Protein AF-A0A0F9F6W0-F1 (afdb_monomer_lite)

InterPro domains:
  IPR046053 Protein of unknown function DUF6011 [PF19474] (4-29)

Sequence (146 aa):
MEEYRCKKCNRILRNEESIKRGYGAKCYRIITLQNQETKPEQSNNTIIEELLNRVRKLELDNNFMKHQLKHKTFVNISKDSELKWDIPEEVKEVRNQYKFEFNVVVKELKILFHENFDYHEILQPIGIRKQPEASPQLIENLIVTS

Secondary structure (DSSP, 8-state):
----B-TTT-PBP-SHHHHHHTS-HHHHHHHHHHHHHTS--THHHHHHHHHHHHHHHHHHHHHHHHHHHHH-------GGGTS-----HHHHHHHHHHHHHHHHHHHHHHHHH-TT--GGGT-PPTT---SPPPPPP---------

Structure (mmCIF, N/CA/C/O backbone):
data_AF-A0A0F9F6W0-F1
#
_entry.id   AF-A0A0F9F6W0-F1
#
loop_
_atom_site.group_PDB
_atom_site.id
_atom_site.type_symbol
_atom_site.label_atom_id
_atom_site.label_alt_id
_atom_site.label_comp_id
_atom_site.label_asym_id
_atom_site.label_entity_id
_atom_site.label_seq_id
_atom_site.pdbx_PDB_ins_code
_atom_site.Cartn_x
_atom_site.Cartn_y
_atom_site.Cartn_z
_atom_site.occupancy
_atom_site.B_iso_or_equiv
_atom_site.auth_seq_id
_atom_site.auth_comp_id
_atom_site.auth_asym_id
_atom_site.auth_atom_id
_atom_site.pdbx_PDB_model_num
ATOM 1 N N . MET A 1 1 ? -45.184 8.771 60.669 1.00 55.94 1 MET A N 1
ATOM 2 C CA . MET A 1 1 ? -44.614 7.646 59.900 1.00 55.94 1 MET A CA 1
ATOM 3 C C . MET A 1 1 ? -44.167 8.201 58.564 1.00 55.94 1 MET A C 1
ATOM 5 O O . MET A 1 1 ? -44.996 8.781 57.878 1.00 55.94 1 MET A O 1
ATOM 9 N N . GLU A 1 2 ? -42.879 8.118 58.238 1.00 73.06 2 GLU A N 1
ATOM 10 C CA . GLU A 1 2 ? -42.387 8.532 56.920 1.00 73.06 2 GLU A CA 1
ATOM 11 C C . GLU A 1 2 ? -42.893 7.567 55.842 1.00 73.06 2 GLU A C 1
ATOM 13 O O . GLU A 1 2 ? -42.744 6.350 55.959 1.00 73.06 2 GLU A O 1
ATOM 18 N N . GLU A 1 3 ? -43.511 8.103 54.790 1.00 81.25 3 GLU A N 1
ATOM 19 C CA . GLU A 1 3 ? -43.951 7.312 53.643 1.00 81.25 3 GLU A CA 1
ATOM 20 C C . GLU A 1 3 ? -42.819 7.181 52.621 1.00 81.25 3 GLU A C 1
ATOM 22 O O . GLU A 1 3 ? -42.522 8.107 51.865 1.00 81.25 3 GLU A O 1
ATOM 27 N N . TYR A 1 4 ? -42.211 6.000 52.542 1.00 84.25 4 TYR A N 1
ATOM 28 C CA . TYR A 1 4 ? -41.196 5.705 51.534 1.00 84.25 4 TYR A CA 1
ATOM 29 C C . TYR A 1 4 ? -41.846 5.386 50.182 1.00 84.25 4 TYR A C 1
ATOM 31 O O . TYR A 1 4 ? -42.721 4.521 50.077 1.00 84.25 4 TYR A O 1
ATOM 39 N N . ARG A 1 5 ? -41.414 6.073 49.119 1.00 90.75 5 ARG A N 1
ATOM 40 C CA . ARG A 1 5 ? -41.975 5.944 47.763 1.00 90.75 5 ARG A CA 1
ATOM 41 C C . ARG A 1 5 ? -40.932 5.465 46.761 1.00 90.75 5 ARG A C 1
ATOM 43 O O . ARG A 1 5 ? -39.750 5.779 46.859 1.00 90.75 5 ARG A O 1
ATOM 50 N N . CYS A 1 6 ? -41.384 4.700 45.770 1.00 91.25 6 CYS A N 1
ATOM 51 C CA . CYS A 1 6 ? -40.545 4.253 44.663 1.00 91.25 6 CYS A CA 1
ATOM 52 C C . CYS A 1 6 ? -40.085 5.446 43.820 1.00 91.25 6 CYS A C 1
ATOM 54 O O . CYS A 1 6 ? -40.928 6.116 43.229 1.00 91.25 6 CYS A O 1
ATOM 56 N N . LYS A 1 7 ? -38.773 5.631 43.644 1.00 87.56 7 LYS A N 1
ATOM 57 C CA . LYS A 1 7 ? -38.212 6.748 42.856 1.00 87.56 7 LYS A CA 1
ATOM 58 C C . LYS A 1 7 ? -38.641 6.770 41.378 1.00 87.56 7 LYS A C 1
ATOM 60 O O . LYS A 1 7 ? -38.566 7.808 40.739 1.00 87.56 7 LYS A O 1
ATOM 65 N N . LYS A 1 8 ? -39.085 5.633 40.821 1.00 87.25 8 LYS A N 1
ATOM 66 C CA . LYS A 1 8 ? -39.505 5.515 39.409 1.00 87.25 8 LYS A CA 1
ATOM 67 C C . LYS A 1 8 ? -41.007 5.709 39.188 1.00 87.25 8 LYS A C 1
ATOM 69 O O . LYS A 1 8 ? -41.406 6.219 38.151 1.00 87.25 8 LYS A O 1
ATOM 74 N N . CYS A 1 9 ? -41.849 5.223 40.103 1.00 89.56 9 CYS A N 1
ATOM 75 C CA . CYS A 1 9 ? -43.304 5.172 39.895 1.00 89.56 9 CYS A CA 1
ATOM 76 C C . CYS A 1 9 ? -44.129 5.768 41.041 1.00 89.56 9 CYS A C 1
ATOM 78 O O . CYS A 1 9 ? -45.349 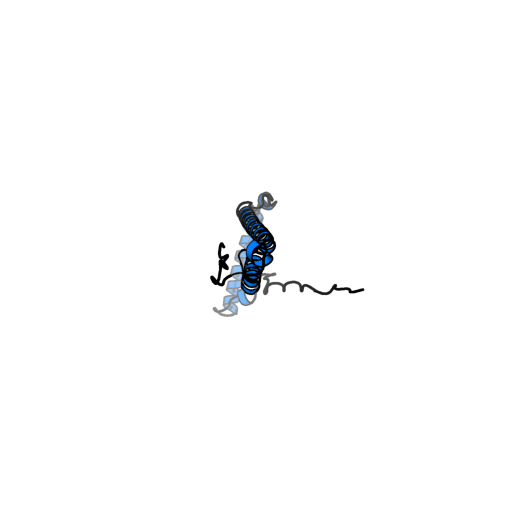5.629 41.035 1.00 89.56 9 CYS A O 1
ATOM 80 N N . ASN A 1 10 ? -43.481 6.372 42.043 1.00 87.19 10 ASN A N 1
ATOM 81 C CA . ASN A 1 10 ? -44.078 7.047 43.202 1.00 87.19 10 ASN A CA 1
ATOM 82 C C . ASN A 1 10 ? -45.073 6.225 44.045 1.00 87.19 10 ASN A C 1
ATOM 84 O O . ASN A 1 10 ? -45.728 6.768 44.936 1.00 87.19 10 ASN A O 1
ATOM 88 N N . ARG A 1 11 ? -45.163 4.908 43.819 1.00 88.75 11 ARG A N 1
ATOM 89 C CA . ARG A 1 11 ? -45.954 3.988 44.647 1.00 88.75 11 ARG A CA 1
ATOM 90 C C . ARG A 1 11 ? -45.330 3.838 46.034 1.00 88.75 11 ARG A C 1
ATOM 92 O O . ARG A 1 11 ? -44.105 3.770 46.149 1.00 88.75 11 ARG A O 1
ATOM 99 N N . ILE A 1 12 ? -46.183 3.744 47.055 1.00 89.75 12 ILE A N 1
ATOM 100 C CA . ILE A 1 12 ? -45.780 3.542 48.452 1.00 89.75 12 ILE A CA 1
ATOM 101 C C . ILE A 1 12 ? -45.138 2.160 48.595 1.00 89.75 12 ILE A C 1
ATOM 103 O O . ILE A 1 12 ? -45.696 1.148 48.161 1.00 89.75 12 ILE A O 1
ATOM 107 N N . LEU A 1 13 ? -43.952 2.127 49.189 1.00 89.38 13 LEU A N 1
ATOM 108 C CA . LEU A 1 13 ? -43.194 0.916 49.455 1.00 89.38 13 LEU A CA 1
ATOM 109 C C . LEU A 1 13 ? -43.521 0.434 50.866 1.00 89.38 13 LEU A C 1
ATOM 111 O O . LEU A 1 13 ? -43.339 1.166 51.829 1.00 89.38 13 LEU A O 1
ATOM 115 N N . ARG A 1 14 ? -44.016 -0.802 50.973 1.00 86.00 14 ARG A N 1
ATOM 116 C CA . ARG A 1 14 ? -44.383 -1.420 52.259 1.00 86.00 14 ARG A CA 1
ATOM 117 C C . ARG A 1 14 ? -43.340 -2.414 52.773 1.00 86.00 14 ARG A C 1
ATOM 119 O O . ARG A 1 14 ? -43.294 -2.678 53.964 1.00 86.00 14 ARG A O 1
ATOM 126 N N . ASN A 1 15 ? -42.496 -2.942 51.884 1.00 86.56 15 ASN A N 1
ATOM 127 C CA . ASN A 1 15 ? -41.472 -3.928 52.231 1.00 86.56 15 ASN A CA 1
ATOM 128 C C . ASN A 1 15 ? -40.142 -3.243 52.549 1.00 86.56 15 ASN A C 1
ATOM 130 O O . ASN A 1 15 ? -39.646 -2.470 51.725 1.00 86.56 15 ASN A O 1
ATOM 134 N N . GLU A 1 16 ? -39.513 -3.614 53.665 1.00 86.44 16 GLU A N 1
ATOM 135 C CA . GLU A 1 16 ? -38.224 -3.066 54.114 1.00 86.44 16 GLU A CA 1
ATOM 136 C C . GLU A 1 16 ? -37.117 -3.179 53.057 1.00 86.44 16 GLU A C 1
ATOM 138 O O . GLU A 1 16 ? -36.376 -2.226 52.825 1.00 86.44 16 GLU A O 1
ATOM 143 N N . GLU A 1 17 ? -37.031 -4.305 52.341 1.00 85.62 17 GLU A N 1
ATOM 144 C CA . GLU A 1 17 ? -36.048 -4.469 51.261 1.00 85.62 17 GLU A CA 1
ATOM 145 C C . GLU A 1 17 ? -36.261 -3.486 50.106 1.00 85.62 17 GLU A C 1
ATOM 147 O O . GLU A 1 17 ? -35.303 -2.983 49.520 1.00 85.62 17 GLU A O 1
ATOM 152 N N . SER A 1 18 ? -37.520 -3.208 49.757 1.00 83.69 18 SER A N 1
ATOM 153 C CA . SER A 1 18 ? -37.838 -2.258 48.686 1.00 83.69 18 SER A CA 1
ATOM 154 C C . SER A 1 18 ? -37.556 -0.826 49.130 1.00 83.69 18 SER A C 1
ATOM 156 O O . SER A 1 18 ? -37.085 -0.027 48.325 1.00 83.69 18 SER A O 1
ATOM 158 N N . ILE A 1 19 ? -37.784 -0.525 50.412 1.00 85.88 19 ILE A N 1
ATOM 159 C CA . ILE A 1 19 ? -37.437 0.758 51.031 1.00 85.88 19 ILE A CA 1
ATOM 160 C C . ILE A 1 19 ? -35.918 0.970 50.978 1.00 85.88 19 ILE A C 1
ATOM 162 O O . ILE A 1 19 ? -35.477 1.989 50.452 1.00 85.88 19 ILE A O 1
ATOM 166 N N . LYS A 1 20 ? -35.117 -0.028 51.387 1.00 88.81 20 LYS A N 1
ATOM 167 C CA . LYS A 1 20 ? -33.642 0.011 51.297 1.00 88.81 20 LYS A CA 1
ATOM 168 C C . LYS A 1 20 ? -33.143 0.215 49.863 1.00 88.81 20 LYS A C 1
ATOM 170 O O . LYS A 1 20 ? -32.215 0.982 49.635 1.00 88.81 20 LYS A O 1
ATOM 175 N N . ARG A 1 21 ? -33.764 -0.449 48.881 1.00 86.38 21 ARG A N 1
ATOM 176 C CA . ARG A 1 21 ? -33.411 -0.305 47.454 1.00 86.38 21 ARG A CA 1
ATOM 177 C C . ARG A 1 21 ? -33.932 1.004 46.835 1.00 86.38 21 ARG A C 1
ATOM 179 O O . ARG A 1 21 ? -33.477 1.374 45.758 1.00 86.38 21 ARG A O 1
ATOM 186 N N . GLY A 1 22 ? -34.891 1.693 47.462 1.00 87.69 22 GLY A N 1
ATOM 187 C CA . GLY A 1 22 ? -35.541 2.910 46.946 1.00 87.69 22 GLY A CA 1
ATOM 188 C C . GLY A 1 22 ? -36.467 2.692 45.737 1.00 87.69 22 GLY A C 1
ATOM 189 O O . GLY A 1 22 ? -36.995 3.650 45.165 1.00 87.69 22 GLY A O 1
ATOM 190 N N . TYR A 1 23 ? -36.677 1.437 45.339 1.00 90.06 23 TYR A N 1
ATOM 191 C CA . TYR A 1 23 ? -37.497 1.040 44.200 1.00 90.06 23 TYR A CA 1
ATOM 192 C C . TYR A 1 23 ? -38.348 -0.174 44.568 1.00 90.06 23 TYR A C 1
ATOM 194 O O . TYR A 1 23 ? -37.892 -1.090 45.249 1.00 90.06 23 TYR A O 1
ATOM 202 N N . GLY A 1 24 ? -39.581 -0.222 44.060 1.00 89.94 24 GLY A N 1
ATOM 203 C CA . GLY A 1 24 ? -40.394 -1.438 44.132 1.00 89.94 24 GLY A CA 1
ATOM 204 C C . GLY A 1 24 ? -39.816 -2.539 43.239 1.00 89.94 24 GLY A C 1
ATOM 205 O O . GLY A 1 24 ? -39.181 -2.234 42.231 1.00 89.94 24 GLY A O 1
ATOM 206 N N . ALA A 1 25 ? -40.078 -3.810 43.557 1.00 86.06 25 ALA A N 1
ATOM 207 C CA . ALA A 1 25 ? -39.475 -4.974 42.888 1.00 86.06 25 ALA A CA 1
ATOM 208 C C . ALA A 1 25 ? -39.494 -4.912 41.344 1.00 86.06 25 ALA A C 1
ATOM 210 O O . ALA A 1 25 ? -38.474 -5.137 40.694 1.00 86.06 25 ALA A O 1
ATOM 211 N N . LYS A 1 26 ? -40.634 -4.531 40.746 1.00 88.31 26 LYS A N 1
ATOM 212 C CA . LYS A 1 26 ? -40.770 -4.392 39.284 1.00 88.31 26 LYS A CA 1
ATOM 213 C C . LYS A 1 26 ? -39.905 -3.257 38.724 1.00 88.31 26 LYS A C 1
ATOM 215 O O . LYS A 1 26 ? -39.262 -3.423 37.695 1.00 88.31 26 LYS A O 1
ATOM 220 N N . CYS A 1 27 ? -39.880 -2.108 39.397 1.00 87.69 27 CYS A N 1
ATOM 221 C CA . CYS A 1 27 ? -39.079 -0.958 38.978 1.00 87.69 27 CYS A CA 1
ATOM 222 C C . CYS A 1 27 ? -37.582 -1.214 39.150 1.00 87.69 27 CYS A C 1
ATOM 224 O O . CYS A 1 27 ? -36.812 -0.816 38.282 1.00 87.69 27 CYS A O 1
ATOM 226 N N . TYR A 1 28 ? -37.205 -1.909 40.226 1.00 90.06 28 TYR A N 1
ATOM 227 C CA . TYR A 1 28 ? -35.837 -2.329 40.487 1.00 90.06 28 TYR A CA 1
ATOM 228 C C . TYR A 1 28 ? -35.326 -3.208 39.347 1.00 90.06 28 TYR A C 1
ATOM 230 O O . TYR A 1 28 ? -34.349 -2.840 38.714 1.00 90.06 28 TYR A O 1
ATOM 238 N N . ARG A 1 29 ? -36.066 -4.266 38.979 1.00 88.25 29 ARG A N 1
ATOM 239 C CA . ARG A 1 29 ? -35.701 -5.161 37.869 1.00 88.25 29 ARG A CA 1
ATOM 240 C C . ARG A 1 29 ? -35.465 -4.418 36.552 1.00 88.25 29 ARG A C 1
ATOM 242 O O . ARG A 1 29 ? -34.502 -4.717 35.861 1.00 88.25 29 ARG A O 1
ATOM 249 N N . ILE A 1 30 ? -36.314 -3.444 36.215 1.00 86.31 30 ILE A N 1
ATOM 250 C CA . ILE A 1 30 ? -36.148 -2.665 34.978 1.00 86.31 30 ILE A CA 1
ATOM 251 C C . ILE A 1 30 ? -34.862 -1.832 35.022 1.00 86.31 30 ILE A C 1
ATOM 253 O O . ILE A 1 30 ? -34.130 -1.813 34.045 1.00 86.31 30 ILE A O 1
ATOM 257 N N . ILE A 1 31 ? -34.573 -1.166 36.143 1.00 85.81 31 ILE A N 1
ATOM 258 C CA . ILE A 1 31 ? -33.336 -0.383 36.289 1.00 85.81 31 ILE A CA 1
ATOM 259 C C . ILE A 1 31 ? -32.110 -1.295 36.265 1.00 85.81 31 ILE A C 1
ATOM 261 O O . ILE A 1 31 ? -31.106 -0.944 35.662 1.00 85.81 31 ILE A O 1
ATOM 265 N N . THR A 1 32 ? -32.184 -2.475 36.882 1.00 85.56 32 THR A N 1
ATOM 266 C CA . THR A 1 32 ? -31.089 -3.448 36.844 1.00 85.56 32 THR A CA 1
ATOM 267 C C . THR A 1 32 ? -30.797 -3.901 35.415 1.00 85.56 32 THR A C 1
ATOM 269 O O . THR A 1 32 ? -29.632 -3.957 35.045 1.00 85.56 32 THR A O 1
ATOM 272 N N . LEU A 1 33 ? -31.833 -4.167 34.611 1.00 82.81 33 LEU A N 1
ATOM 273 C CA . LEU A 1 33 ? -31.681 -4.529 33.199 1.00 82.81 33 LEU A CA 1
ATOM 274 C C . LEU A 1 33 ? -31.119 -3.364 32.373 1.00 82.81 33 LEU A C 1
ATOM 276 O O . LEU A 1 33 ? -30.140 -3.548 31.662 1.00 82.81 33 LEU A O 1
ATOM 280 N N . GLN A 1 34 ? -31.639 -2.146 32.555 1.00 78.81 34 GLN A N 1
ATOM 281 C CA . GLN A 1 34 ? -31.119 -0.948 31.881 1.00 78.81 34 GLN A CA 1
ATOM 282 C C . GLN A 1 34 ? -29.646 -0.682 32.224 1.00 78.81 34 GLN A C 1
ATOM 284 O O . GLN A 1 34 ? -28.859 -0.343 31.346 1.00 78.81 34 GLN A O 1
ATOM 289 N N . ASN A 1 35 ? -29.249 -0.879 33.482 1.00 74.88 35 ASN A N 1
ATOM 290 C CA . ASN A 1 35 ? -27.860 -0.742 33.929 1.00 74.88 35 ASN A CA 1
ATOM 291 C C . ASN A 1 35 ? -26.951 -1.893 33.457 1.00 74.88 35 ASN A C 1
ATOM 293 O O . ASN A 1 35 ? -25.732 -1.741 33.461 1.00 74.88 35 ASN A O 1
ATOM 297 N N . GLN A 1 36 ? -27.511 -3.054 33.104 1.00 68.12 36 GLN A N 1
ATOM 298 C CA . GLN A 1 36 ? -26.762 -4.162 32.503 1.00 68.12 36 GLN A CA 1
ATOM 299 C C . GLN A 1 36 ? -26.558 -3.941 31.002 1.00 68.12 36 GLN A C 1
ATOM 301 O O . GLN A 1 36 ? -25.444 -4.119 30.527 1.00 68.12 36 GLN A O 1
ATOM 306 N N . GLU A 1 37 ? -27.584 -3.477 30.288 1.00 60.28 37 GLU A N 1
ATOM 307 C CA . GLU A 1 37 ? -27.524 -3.147 28.854 1.00 60.28 37 GLU A CA 1
ATOM 308 C C . GLU A 1 37 ? -26.652 -1.915 28.557 1.00 60.28 37 GLU A C 1
ATOM 310 O O . GLU A 1 37 ? -26.105 -1.787 27.468 1.00 60.28 37 GLU A O 1
ATOM 315 N N . THR A 1 38 ? -26.480 -1.010 29.526 1.00 56.78 38 THR A N 1
ATOM 316 C CA . THR A 1 38 ? -25.613 0.176 29.392 1.00 56.78 38 THR A CA 1
ATOM 317 C C . THR A 1 38 ? -24.181 -0.039 29.870 1.00 56.78 38 THR A C 1
ATOM 319 O O . THR A 1 38 ? -23.406 0.915 29.880 1.00 56.78 38 THR A O 1
ATOM 322 N N . LYS A 1 39 ? -23.779 -1.264 30.236 1.00 54.34 39 LYS A N 1
ATOM 323 C CA . LYS A 1 39 ? -22.349 -1.581 30.297 1.00 54.34 39 LYS A CA 1
ATOM 324 C C . LYS A 1 39 ? -21.876 -1.772 28.859 1.00 54.34 39 LYS A C 1
ATOM 326 O O . LYS A 1 39 ? -22.219 -2.795 28.272 1.00 54.34 39 LYS A O 1
ATOM 331 N N . PRO A 1 40 ? -21.127 -0.822 28.269 1.00 54.50 40 PRO A N 1
ATOM 332 C CA . PRO A 1 40 ? -20.581 -1.055 26.949 1.00 54.50 40 PRO A CA 1
ATOM 333 C C . PRO A 1 40 ? -19.669 -2.276 27.054 1.00 54.50 40 PRO A C 1
ATOM 335 O O . PRO A 1 40 ? -18.801 -2.335 27.928 1.00 54.50 40 PRO A O 1
ATOM 338 N N . GLU A 1 41 ? -19.886 -3.261 26.192 1.00 57.62 41 GLU A N 1
ATOM 339 C CA . GLU A 1 41 ? -18.925 -4.322 25.924 1.00 57.62 41 GLU A CA 1
ATOM 340 C C . GLU A 1 41 ? -17.627 -3.658 25.432 1.00 57.62 41 GLU A C 1
ATOM 342 O O . GLU A 1 41 ? -17.430 -3.387 24.251 1.00 57.62 41 GLU A O 1
ATOM 347 N N . GLN A 1 42 ? -16.748 -3.305 26.371 1.00 54.31 42 GLN A N 1
ATOM 348 C CA . GLN A 1 42 ? -15.500 -2.578 26.126 1.00 54.31 42 GLN A CA 1
ATOM 349 C C . GLN A 1 42 ? -14.466 -3.395 25.330 1.00 54.31 42 GLN A C 1
ATOM 351 O O . GLN A 1 42 ? -13.439 -2.844 24.948 1.00 54.31 42 GLN A O 1
ATOM 356 N N . SER A 1 43 ? -14.707 -4.682 25.057 1.00 57.03 43 SER A N 1
ATOM 357 C CA . SER A 1 43 ? -13.720 -5.560 24.414 1.00 57.03 43 SER A CA 1
ATOM 358 C C . SER A 1 43 ? -13.583 -5.349 22.908 1.00 57.03 43 SER A C 1
ATOM 360 O O . SER A 1 43 ? -12.521 -5.618 22.357 1.00 57.03 43 SER A O 1
ATOM 362 N N . ASN A 1 44 ? -14.633 -4.888 22.225 1.00 60.06 44 ASN A N 1
ATOM 363 C CA . ASN A 1 44 ? -14.622 -4.841 20.760 1.00 60.06 44 ASN A CA 1
ATOM 364 C C . ASN A 1 44 ? -13.965 -3.560 20.226 1.00 60.06 44 ASN A C 1
ATOM 366 O O . ASN A 1 44 ? -13.341 -3.586 19.168 1.00 60.06 44 ASN A O 1
ATOM 370 N N . ASN A 1 45 ? -14.030 -2.454 20.974 1.00 66.50 45 ASN A N 1
ATOM 371 C CA . ASN A 1 45 ? -13.460 -1.175 20.541 1.00 66.50 45 ASN A CA 1
ATOM 372 C C . ASN A 1 45 ? -11.928 -1.180 20.529 1.00 66.50 45 ASN A C 1
ATOM 374 O O . ASN A 1 45 ? -11.335 -0.620 19.615 1.00 66.50 45 ASN A O 1
ATOM 378 N N . THR A 1 46 ? -11.284 -1.858 21.481 1.00 76.19 46 THR A N 1
ATOM 379 C CA . THR A 1 46 ? -9.817 -1.966 21.522 1.00 76.19 46 THR A CA 1
ATOM 380 C C . THR A 1 46 ? -9.272 -2.794 20.362 1.00 76.19 46 THR A C 1
ATOM 382 O O . THR A 1 46 ? -8.294 -2.394 19.738 1.00 76.19 46 THR A O 1
ATOM 385 N N . ILE A 1 47 ? -9.935 -3.901 20.013 1.00 81.00 47 ILE A N 1
ATOM 386 C CA . ILE A 1 47 ? -9.557 -4.739 18.863 1.00 81.00 47 ILE A CA 1
ATOM 387 C C . ILE A 1 47 ? -9.720 -3.958 17.553 1.00 81.00 47 ILE A C 1
ATOM 389 O O . ILE A 1 47 ? -8.859 -4.016 16.675 1.00 81.00 47 ILE A O 1
ATOM 393 N N . ILE A 1 48 ? -10.812 -3.199 17.419 1.00 85.19 48 ILE A N 1
ATOM 394 C CA . ILE A 1 48 ? -11.064 -2.364 16.240 1.00 85.19 48 ILE A CA 1
ATOM 395 C C . ILE A 1 48 ? -10.019 -1.246 16.13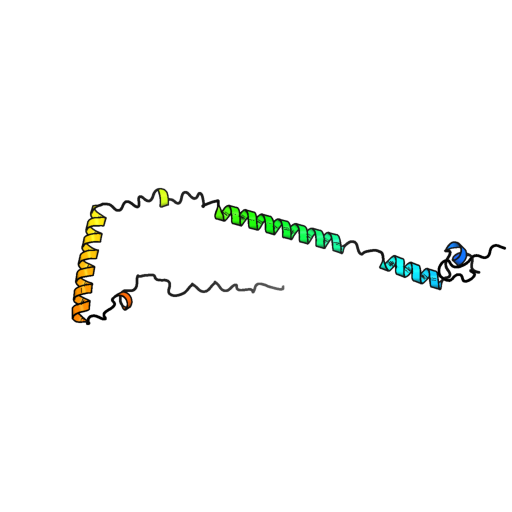4 1.00 85.19 48 ILE A C 1
ATOM 397 O O . ILE A 1 48 ? -9.465 -1.035 15.057 1.00 85.19 48 ILE A O 1
ATOM 401 N N . GLU A 1 49 ? -9.696 -0.560 17.232 1.00 87.50 49 GLU A N 1
ATOM 402 C CA . GLU A 1 49 ? -8.643 0.462 17.254 1.00 87.50 49 GLU A CA 1
ATOM 403 C C . GLU A 1 49 ? -7.265 -0.118 16.910 1.00 87.50 49 GLU A C 1
ATOM 405 O O . GLU A 1 49 ? -6.507 0.489 16.151 1.00 87.50 49 GLU A O 1
ATOM 410 N N . GLU A 1 50 ? -6.941 -1.311 17.410 1.00 89.75 50 GLU A N 1
ATOM 411 C CA . GLU A 1 50 ? -5.685 -1.995 17.104 1.00 89.75 50 GLU A CA 1
ATOM 412 C C . GLU A 1 50 ? -5.593 -2.378 15.618 1.00 89.75 50 GLU A C 1
ATOM 414 O O . GLU A 1 50 ? -4.565 -2.142 14.973 1.00 89.75 50 GLU A O 1
ATOM 419 N N . LEU A 1 51 ? -6.688 -2.880 15.037 1.00 91.69 51 LEU A N 1
ATOM 420 C CA . LEU A 1 51 ? -6.786 -3.166 13.604 1.00 91.69 51 LEU A CA 1
ATOM 421 C C . LEU A 1 51 ? -6.632 -1.897 12.759 1.00 91.69 51 LEU A C 1
ATOM 423 O O . LEU A 1 51 ? -5.845 -1.892 11.812 1.00 91.69 51 LEU A O 1
ATOM 427 N N . LEU A 1 52 ? -7.319 -0.810 13.114 1.00 92.38 52 LEU A N 1
ATOM 428 C CA . LEU A 1 52 ? -7.226 0.467 12.399 1.00 92.38 52 LEU A CA 1
ATOM 429 C C . LEU A 1 52 ? -5.809 1.053 12.463 1.00 92.38 52 LEU A C 1
ATOM 431 O O . LEU A 1 52 ? -5.282 1.515 11.449 1.00 92.38 52 LEU A O 1
ATOM 435 N N . ASN A 1 53 ? -5.151 0.973 13.621 1.00 93.94 53 ASN A N 1
ATOM 436 C CA . ASN A 1 53 ? -3.761 1.399 13.774 1.00 93.94 53 ASN A CA 1
ATOM 437 C C . ASN A 1 53 ? -2.803 0.546 12.932 1.00 93.94 53 ASN A C 1
ATOM 439 O O . ASN A 1 53 ? -1.863 1.074 12.329 1.00 93.94 53 ASN A O 1
ATOM 443 N N . ARG A 1 54 ? -3.055 -0.764 12.833 1.00 94.38 54 ARG A N 1
ATOM 444 C CA . ARG A 1 54 ? -2.262 -1.672 11.998 1.00 94.38 54 ARG A CA 1
ATOM 445 C C . ARG A 1 54 ? -2.439 -1.388 10.507 1.00 94.38 54 ARG A C 1
ATOM 447 O O . ARG A 1 54 ? -1.442 -1.355 9.789 1.00 94.38 54 ARG A O 1
ATOM 454 N N . VAL A 1 55 ? -3.667 -1.125 10.055 1.00 95.06 55 VAL A N 1
ATOM 455 C CA . VAL A 1 55 ? -3.956 -0.709 8.670 1.00 95.06 55 VAL A CA 1
ATOM 456 C C . VAL A 1 55 ? -3.234 0.596 8.347 1.00 95.06 55 VAL A C 1
ATOM 458 O O . VAL A 1 55 ? -2.496 0.660 7.367 1.00 95.06 55 VAL A O 1
ATOM 461 N N . ARG A 1 56 ? -3.338 1.601 9.223 1.00 95.00 56 ARG A N 1
ATOM 462 C CA . ARG A 1 56 ? -2.665 2.894 9.044 1.00 95.00 56 ARG A CA 1
ATOM 463 C C . ARG A 1 56 ? -1.146 2.755 8.938 1.00 95.00 56 ARG A C 1
ATOM 465 O O . ARG A 1 56 ? -0.518 3.415 8.113 1.00 95.00 56 ARG A O 1
ATOM 472 N N . LYS A 1 57 ? -0.542 1.884 9.753 1.00 95.88 57 LYS A N 1
ATOM 473 C CA . LYS A 1 57 ? 0.893 1.585 9.673 1.00 95.88 57 LYS A CA 1
ATOM 474 C C . LYS A 1 57 ? 1.261 0.960 8.325 1.00 95.88 57 LYS A C 1
ATOM 476 O O . LYS A 1 57 ? 2.217 1.406 7.702 1.00 95.88 57 LYS A O 1
ATOM 481 N N . LEU A 1 58 ? 0.486 -0.018 7.855 1.00 95.44 58 LEU A N 1
ATOM 482 C CA . LEU A 1 58 ? 0.722 -0.658 6.558 1.00 95.44 58 LEU A CA 1
ATOM 483 C C . LEU A 1 58 ? 0.599 0.331 5.394 1.00 95.44 58 LEU A C 1
ATOM 485 O O . LEU A 1 58 ? 1.392 0.264 4.460 1.00 95.44 58 LEU A O 1
ATOM 489 N N . GLU A 1 59 ? -0.349 1.267 5.443 1.00 94.38 59 GLU A N 1
ATOM 490 C CA . GLU A 1 59 ? -0.481 2.321 4.430 1.00 94.38 59 GLU A CA 1
ATOM 491 C C . GLU A 1 59 ? 0.742 3.245 4.395 1.00 94.38 59 GLU A C 1
ATOM 493 O O . GLU A 1 59 ? 1.241 3.572 3.315 1.00 94.38 59 GLU A O 1
ATOM 498 N N . LEU A 1 60 ? 1.253 3.636 5.567 1.00 94.44 60 LEU A N 1
ATOM 499 C CA . LEU A 1 60 ? 2.468 4.444 5.683 1.00 94.44 60 LEU A CA 1
ATOM 500 C C . LEU A 1 60 ? 3.699 3.689 5.177 1.00 94.44 60 LEU A C 1
ATOM 502 O O . LEU A 1 60 ? 4.458 4.250 4.388 1.00 94.44 60 LEU A O 1
ATOM 506 N N . ASP A 1 61 ? 3.863 2.421 5.559 1.00 92.50 61 ASP A N 1
ATOM 507 C CA . ASP A 1 61 ? 4.958 1.570 5.086 1.00 92.50 61 ASP A CA 1
ATOM 508 C C . ASP A 1 61 ? 4.884 1.381 3.562 1.00 92.50 61 ASP A C 1
ATOM 510 O O . ASP A 1 61 ? 5.898 1.468 2.872 1.00 92.50 61 ASP A O 1
ATOM 514 N N . ASN A 1 62 ? 3.686 1.201 3.001 1.00 94.94 62 ASN A N 1
ATOM 515 C CA . ASN A 1 62 ? 3.485 1.048 1.560 1.00 94.94 62 ASN A CA 1
ATOM 516 C C . ASN A 1 62 ? 3.789 2.353 0.805 1.00 94.94 62 ASN A C 1
ATOM 518 O O . ASN A 1 62 ? 4.483 2.337 -0.211 1.00 94.94 62 ASN A O 1
ATOM 522 N N . ASN A 1 63 ? 3.351 3.503 1.324 1.00 93.75 63 ASN A N 1
ATOM 523 C CA . ASN A 1 63 ? 3.706 4.809 0.766 1.00 93.75 63 ASN A CA 1
ATOM 524 C C . ASN A 1 63 ? 5.207 5.084 0.855 1.00 93.75 63 ASN A C 1
ATOM 526 O O . ASN A 1 63 ? 5.799 5.551 -0.119 1.00 93.75 63 ASN A O 1
ATOM 530 N N . PHE A 1 64 ? 5.835 4.751 1.982 1.00 92.00 64 PHE A N 1
ATOM 531 C CA . PHE A 1 64 ? 7.278 4.849 2.140 1.00 92.00 64 PHE A CA 1
ATOM 532 C C . PHE A 1 64 ? 7.993 3.949 1.136 1.00 92.00 64 PHE A C 1
ATOM 534 O O . PHE A 1 64 ? 8.855 4.431 0.414 1.00 92.00 64 PHE A O 1
ATOM 541 N N . MET A 1 65 ? 7.605 2.680 1.004 1.00 89.62 65 MET A N 1
ATOM 542 C CA . MET A 1 65 ? 8.197 1.753 0.038 1.00 89.62 65 MET A CA 1
ATOM 543 C C . MET A 1 65 ? 7.997 2.213 -1.407 1.00 89.62 65 MET A C 1
ATOM 545 O O . MET A 1 65 ? 8.944 2.166 -2.181 1.00 89.62 65 MET A O 1
ATOM 549 N N . LYS A 1 66 ? 6.822 2.733 -1.777 1.00 88.75 66 LYS A N 1
ATOM 550 C CA . LYS A 1 66 ? 6.584 3.333 -3.102 1.00 88.75 66 LYS A CA 1
ATOM 551 C C . LYS A 1 66 ? 7.473 4.545 -3.345 1.00 88.75 66 LYS A C 1
ATOM 553 O O . LYS A 1 66 ? 8.057 4.670 -4.417 1.00 88.75 66 LYS A O 1
ATOM 558 N N . HIS A 1 67 ? 7.602 5.422 -2.353 1.00 85.62 67 HIS A N 1
ATOM 559 C CA . HIS A 1 67 ? 8.497 6.570 -2.428 1.00 85.62 67 HIS A CA 1
ATOM 560 C C . HIS A 1 67 ? 9.956 6.118 -2.556 1.00 85.62 67 HIS A C 1
ATOM 562 O O . HIS A 1 67 ? 10.692 6.622 -3.399 1.00 85.62 67 HIS A O 1
ATOM 568 N N . GLN A 1 68 ? 10.370 5.127 -1.768 1.00 82.19 68 GLN A N 1
ATOM 569 C CA . GLN A 1 68 ? 11.686 4.510 -1.860 1.00 82.19 68 GLN A CA 1
ATOM 570 C C . GLN A 1 68 ? 11.891 3.879 -3.237 1.00 82.19 68 GLN A C 1
ATOM 572 O O . GLN A 1 68 ? 12.909 4.142 -3.830 1.00 82.19 68 GLN A O 1
ATOM 577 N N . LEU A 1 69 ? 10.949 3.142 -3.818 1.00 78.62 69 LEU A N 1
ATOM 578 C CA . LEU A 1 69 ? 11.098 2.586 -5.171 1.00 78.62 69 LEU A CA 1
ATOM 579 C C . LEU A 1 69 ? 11.138 3.666 -6.263 1.00 78.62 69 LEU A C 1
ATOM 581 O O . LEU A 1 69 ? 11.817 3.502 -7.270 1.00 78.62 69 LEU A O 1
ATOM 585 N N . LYS A 1 70 ? 10.420 4.777 -6.069 1.00 78.81 70 LYS A N 1
ATOM 586 C CA . LYS A 1 70 ? 10.404 5.903 -7.009 1.00 78.81 70 LYS A CA 1
ATOM 587 C C . LYS A 1 70 ? 11.694 6.728 -6.959 1.00 78.81 70 LYS A C 1
ATOM 589 O O . LYS A 1 70 ? 12.116 7.245 -7.988 1.00 78.81 70 LYS A O 1
ATOM 594 N N . HIS A 1 71 ? 12.288 6.882 -5.775 1.00 70.75 71 HIS A N 1
ATOM 595 C CA . HIS A 1 71 ? 13.403 7.810 -5.534 1.00 70.75 71 HIS A CA 1
ATOM 596 C C . HIS A 1 71 ? 14.730 7.132 -5.177 1.00 70.75 71 HIS A C 1
ATOM 598 O O . HIS A 1 71 ? 15.784 7.685 -5.471 1.00 70.75 71 HIS A O 1
ATOM 604 N N . LYS A 1 72 ? 14.716 5.910 -4.638 1.00 62.78 72 LYS A N 1
ATOM 605 C CA . LYS A 1 72 ? 15.788 4.940 -4.880 1.00 62.78 72 LYS A CA 1
ATOM 606 C C . LYS A 1 72 ? 15.561 4.403 -6.286 1.00 62.78 72 LYS A C 1
ATOM 608 O O . LYS A 1 72 ? 15.121 3.274 -6.482 1.00 62.78 72 LYS A O 1
ATOM 613 N N . THR A 1 73 ? 15.941 5.206 -7.278 1.00 53.00 73 THR A N 1
ATOM 614 C CA . THR A 1 73 ? 16.683 4.641 -8.407 1.00 53.00 73 THR A CA 1
ATOM 615 C C . THR A 1 73 ? 17.622 3.617 -7.798 1.00 53.00 73 THR A C 1
ATOM 617 O O . THR A 1 73 ? 18.431 3.995 -6.946 1.00 53.00 73 THR A O 1
ATOM 620 N N . PHE A 1 74 ? 17.407 2.333 -8.090 1.00 54.78 74 PHE A N 1
ATOM 621 C CA . PHE A 1 74 ? 18.275 1.272 -7.616 1.00 54.78 74 PHE A CA 1
ATOM 622 C C . PHE A 1 74 ? 19.702 1.768 -7.809 1.00 54.78 74 PHE A C 1
ATOM 624 O O . PHE A 1 74 ? 20.157 1.881 -8.936 1.00 54.78 74 PHE A O 1
ATOM 631 N N . VAL A 1 75 ? 20.410 2.052 -6.716 1.00 46.25 75 VAL A N 1
ATOM 632 C CA . VAL A 1 75 ? 21.870 2.141 -6.723 1.00 46.25 75 VAL A CA 1
ATOM 633 C C . VAL A 1 75 ? 22.392 0.700 -6.731 1.00 46.25 75 VAL A C 1
ATOM 635 O O . VAL A 1 75 ? 23.337 0.347 -6.047 1.00 46.25 75 VAL A O 1
ATOM 638 N N . ASN A 1 76 ? 21.774 -0.168 -7.537 1.00 43.38 76 ASN A N 1
ATOM 639 C CA . ASN A 1 76 ? 22.621 -0.884 -8.447 1.00 43.38 76 ASN A CA 1
ATOM 640 C C . ASN A 1 76 ? 23.158 0.228 -9.334 1.00 43.38 76 ASN A C 1
ATOM 642 O O . ASN A 1 76 ? 22.458 0.761 -10.188 1.00 43.38 76 ASN A O 1
ATOM 646 N N . ILE A 1 77 ? 24.416 0.579 -9.110 1.00 46.78 77 ILE A N 1
ATOM 647 C CA . ILE A 1 77 ? 25.307 0.752 -10.243 1.00 46.78 77 ILE A CA 1
ATOM 648 C C . ILE A 1 77 ? 25.013 -0.470 -11.117 1.00 46.78 77 ILE A C 1
ATOM 650 O O . ILE A 1 77 ? 25.501 -1.572 -10.867 1.00 46.78 77 ILE A O 1
ATOM 654 N N . SER A 1 78 ? 24.051 -0.332 -12.029 1.00 45.34 78 SER A N 1
ATOM 655 C CA . SER A 1 78 ? 23.926 -1.257 -13.118 1.00 45.34 78 SER A CA 1
ATOM 656 C C . SER A 1 78 ? 25.314 -1.201 -13.721 1.00 45.34 78 SER A C 1
ATOM 658 O O . SER A 1 78 ? 25.848 -0.126 -13.995 1.00 45.34 78 SER A O 1
ATOM 660 N N . LYS A 1 79 ? 25.930 -2.358 -13.919 1.00 49.56 79 LYS A N 1
ATOM 661 C CA . LYS A 1 79 ? 27.119 -2.444 -14.764 1.00 49.56 79 LYS A CA 1
ATOM 662 C C . LYS A 1 79 ? 26.868 -1.868 -16.177 1.00 49.56 79 LYS A C 1
ATOM 664 O O . LYS A 1 79 ? 27.772 -1.883 -16.994 1.00 49.56 79 LYS A O 1
ATOM 669 N N . ASP A 1 80 ? 25.683 -1.325 -16.469 1.00 46.09 80 ASP A N 1
ATOM 670 C CA . ASP A 1 80 ? 25.390 -0.506 -17.639 1.00 46.09 80 ASP A CA 1
ATOM 671 C C . ASP A 1 80 ? 26.146 0.823 -17.682 1.00 46.09 80 ASP A C 1
ATOM 673 O O . ASP A 1 80 ? 26.371 1.318 -18.780 1.00 46.09 80 ASP A O 1
ATOM 677 N N . SER A 1 81 ? 26.564 1.410 -16.552 1.00 49.62 81 SER A N 1
ATOM 678 C CA . SER A 1 81 ? 27.428 2.604 -16.589 1.00 49.62 81 SER A CA 1
ATOM 679 C C . SER A 1 81 ? 28.902 2.280 -16.880 1.00 49.62 81 SER A C 1
ATOM 681 O O . SER A 1 81 ? 29.662 3.183 -17.223 1.00 49.62 81 SER A O 1
ATOM 683 N N . GLU A 1 82 ? 29.300 1.002 -16.809 1.00 49.66 82 GLU A N 1
ATOM 684 C CA . GLU A 1 82 ? 30.588 0.490 -17.312 1.00 49.66 82 GLU A CA 1
ATOM 685 C C . GLU A 1 82 ? 30.491 -0.091 -18.731 1.00 49.66 82 GLU A C 1
ATOM 687 O O . GLU A 1 82 ? 31.517 -0.294 -19.387 1.00 49.66 82 GLU A O 1
ATOM 692 N N . LEU A 1 83 ? 29.280 -0.331 -19.245 1.00 53.34 83 LEU A N 1
ATOM 693 C CA . LEU A 1 83 ? 29.087 -0.624 -20.659 1.00 53.34 83 LEU A CA 1
ATOM 694 C C . LEU A 1 83 ? 29.384 0.658 -21.434 1.00 53.34 83 LEU A C 1
ATOM 696 O O . LEU A 1 83 ? 28.557 1.559 -21.546 1.00 53.34 83 LEU A O 1
ATOM 700 N N . LYS A 1 84 ? 30.598 0.746 -21.978 1.00 58.50 84 LYS A N 1
ATOM 701 C CA . LYS A 1 84 ? 30.908 1.695 -23.044 1.00 58.50 84 LYS A CA 1
ATOM 702 C C . LYS A 1 84 ? 29.978 1.385 -24.217 1.00 58.50 84 LYS A C 1
ATOM 704 O O . LYS A 1 84 ? 30.253 0.499 -25.018 1.00 58.50 84 LYS A O 1
ATOM 709 N N . TRP A 1 85 ? 28.874 2.120 -24.308 1.00 58.50 85 TRP A N 1
ATOM 710 C CA . TRP A 1 85 ? 27.967 2.116 -25.460 1.00 58.50 85 TRP A CA 1
ATOM 711 C C . TRP A 1 85 ? 28.588 2.786 -26.696 1.00 58.50 85 TRP A C 1
ATOM 713 O O . TRP A 1 85 ? 27.939 2.886 -27.738 1.00 58.50 85 TRP A O 1
ATOM 723 N N . ASP A 1 86 ? 29.846 3.222 -26.596 1.00 69.94 86 ASP A N 1
ATOM 724 C CA . ASP A 1 86 ? 30.657 3.654 -27.722 1.00 69.94 86 ASP A CA 1
ATOM 725 C C . ASP A 1 86 ? 30.957 2.451 -28.618 1.00 69.94 86 ASP A C 1
ATOM 727 O O . ASP A 1 86 ? 31.935 1.722 -28.450 1.00 69.94 86 ASP A O 1
ATOM 731 N N . ILE A 1 87 ? 30.067 2.237 -29.584 1.00 66.81 87 ILE A N 1
ATOM 732 C CA . ILE A 1 87 ? 30.294 1.329 -30.703 1.00 66.81 87 ILE A CA 1
ATOM 733 C C . ILE A 1 87 ? 31.588 1.791 -31.404 1.00 66.81 87 ILE A C 1
ATOM 735 O O . ILE A 1 87 ? 31.654 2.966 -31.785 1.00 66.81 87 ILE A O 1
ATOM 739 N N . PRO A 1 88 ? 32.600 0.920 -31.587 1.00 77.38 88 PRO A N 1
ATOM 740 C CA . PRO A 1 88 ? 33.811 1.259 -32.331 1.00 77.38 88 PRO A CA 1
ATOM 741 C C . PRO A 1 88 ? 33.466 1.814 -33.716 1.00 77.38 88 PRO A C 1
ATOM 743 O O . PRO A 1 88 ? 32.510 1.351 -34.342 1.00 77.38 88 PRO A O 1
ATOM 746 N N . GLU A 1 89 ? 34.227 2.795 -34.203 1.00 75.25 89 GLU A N 1
ATOM 747 C CA . GLU A 1 89 ? 33.911 3.487 -35.463 1.00 75.25 89 GLU A CA 1
ATOM 748 C C . GLU A 1 89 ? 33.830 2.512 -36.653 1.00 75.25 89 GLU A C 1
ATOM 750 O O . GLU A 1 89 ? 32.902 2.584 -37.452 1.00 75.25 89 GLU A O 1
ATOM 755 N N . GLU A 1 90 ? 34.687 1.489 -36.662 1.00 75.94 90 GLU A N 1
ATOM 756 C CA . GLU A 1 90 ? 34.677 0.372 -37.619 1.00 75.94 90 GLU A CA 1
ATOM 757 C C . GLU A 1 90 ? 33.314 -0.345 -37.677 1.00 75.94 90 GLU A C 1
ATOM 759 O O . GLU A 1 90 ? 32.783 -0.649 -38.744 1.00 75.94 90 GLU A O 1
ATOM 764 N N . VAL A 1 91 ? 32.687 -0.580 -36.520 1.00 74.00 91 VAL A N 1
ATOM 765 C CA . VAL A 1 91 ? 31.383 -1.254 -36.433 1.00 74.00 91 VAL A CA 1
ATOM 766 C C . VAL A 1 91 ? 30.254 -0.316 -36.875 1.00 74.00 91 VAL A C 1
ATOM 768 O O . VAL A 1 91 ? 29.248 -0.776 -37.423 1.00 74.00 91 VAL A O 1
ATOM 771 N N . LYS A 1 92 ? 30.404 1.002 -36.685 1.00 72.19 92 LYS A N 1
ATOM 772 C CA . LYS A 1 92 ? 29.448 1.991 -37.208 1.00 72.19 92 LYS A CA 1
ATOM 773 C C . LYS A 1 92 ? 29.492 2.058 -38.731 1.00 72.19 92 LYS A C 1
ATOM 775 O O . LYS A 1 92 ? 28.429 2.094 -39.346 1.00 72.19 92 LYS A O 1
ATOM 780 N N . GLU A 1 93 ? 30.678 2.038 -39.332 1.00 74.31 93 GLU A N 1
ATOM 781 C CA . GLU A 1 93 ? 30.851 2.023 -40.789 1.00 74.31 93 GLU A CA 1
ATOM 782 C C . GLU A 1 93 ? 30.213 0.780 -41.411 1.00 74.31 93 GLU A C 1
ATOM 784 O O . GLU A 1 93 ? 29.376 0.898 -42.307 1.00 74.31 93 GLU A O 1
ATOM 789 N N . VAL A 1 94 ? 30.495 -0.398 -40.849 1.00 75.81 94 VAL A N 1
ATOM 790 C CA . VAL A 1 94 ? 29.892 -1.666 -41.281 1.00 75.81 94 VAL A CA 1
ATOM 791 C C . VAL A 1 94 ? 28.364 -1.631 -41.144 1.00 75.81 94 VAL A C 1
ATOM 793 O O . VAL A 1 94 ? 27.637 -2.003 -42.065 1.00 75.81 94 VAL A O 1
ATOM 796 N N . ARG A 1 95 ? 27.838 -1.122 -40.021 1.00 73.38 95 ARG A N 1
ATOM 797 C CA . ARG A 1 95 ? 26.387 -0.963 -39.823 1.00 73.38 95 ARG A CA 1
ATOM 798 C C . ARG A 1 95 ? 25.768 -0.002 -40.841 1.00 73.38 95 ARG A C 1
ATOM 800 O O . ARG A 1 95 ? 24.657 -0.250 -41.314 1.00 73.38 95 ARG A O 1
ATOM 807 N N . ASN A 1 96 ? 26.456 1.089 -41.166 1.00 77.25 96 ASN A N 1
ATOM 808 C CA . ASN A 1 96 ? 26.002 2.064 -42.154 1.00 77.25 96 ASN A CA 1
ATOM 809 C C . ASN A 1 96 ? 25.984 1.464 -43.562 1.00 77.25 96 ASN A C 1
ATOM 811 O O . ASN A 1 96 ? 25.017 1.685 -44.293 1.00 77.25 96 ASN A O 1
ATOM 815 N N . GLN A 1 97 ? 26.990 0.659 -43.909 1.00 80.75 97 GLN A N 1
ATOM 816 C CA . GLN A 1 97 ? 27.041 -0.061 -45.175 1.00 80.75 97 GLN A CA 1
ATOM 817 C C . GLN A 1 97 ? 25.877 -1.051 -45.301 1.00 80.75 97 GLN A C 1
ATOM 819 O O . GLN A 1 97 ? 25.107 -0.957 -46.254 1.00 80.75 97 GLN A O 1
ATOM 824 N N . TYR A 1 98 ? 25.651 -1.907 -44.300 1.00 83.88 98 TYR A N 1
ATOM 825 C CA . TYR A 1 98 ? 24.516 -2.838 -44.324 1.00 83.88 98 TYR A CA 1
ATOM 826 C C . TYR A 1 98 ? 23.162 -2.125 -44.369 1.00 83.88 98 TYR A C 1
ATOM 828 O O . TYR A 1 98 ? 22.235 -2.591 -45.026 1.00 83.88 98 TYR A O 1
ATOM 836 N N . LYS A 1 99 ? 23.024 -0.969 -43.707 1.00 83.19 99 LYS A N 1
ATOM 837 C CA . LYS A 1 99 ? 21.807 -0.148 -43.794 1.00 83.19 99 LYS A CA 1
ATOM 838 C C . LYS A 1 99 ? 21.588 0.383 -45.212 1.00 83.19 99 LYS A C 1
ATOM 840 O O . LYS A 1 99 ? 20.449 0.441 -45.673 1.00 83.19 99 LYS A O 1
ATOM 845 N N . PHE A 1 100 ? 22.657 0.796 -45.888 1.00 83.06 100 PHE A N 1
ATOM 846 C CA . PHE A 1 100 ? 22.587 1.245 -47.273 1.00 83.06 100 PHE A CA 1
ATOM 847 C C . PHE A 1 100 ? 22.208 0.094 -48.209 1.00 83.06 100 PHE A C 1
ATOM 849 O O . PHE A 1 100 ? 21.238 0.226 -48.952 1.00 83.06 100 PHE A O 1
ATOM 856 N N . GLU A 1 101 ? 22.899 -1.042 -48.113 1.00 85.81 101 GLU A N 1
ATOM 857 C CA . GLU A 1 101 ? 22.613 -2.250 -48.898 1.00 85.81 101 GLU A CA 1
ATOM 858 C C . GLU A 1 101 ? 21.170 -2.723 -48.687 1.00 85.81 101 GLU A C 1
ATOM 860 O O . GLU A 1 101 ? 20.440 -2.942 -49.651 1.00 85.81 101 GLU A O 1
ATOM 865 N N . PHE A 1 102 ? 20.705 -2.768 -47.436 1.00 86.12 102 PHE A N 1
ATOM 866 C CA . PHE A 1 102 ? 19.322 -3.114 -47.114 1.00 86.12 102 PHE A CA 1
ATOM 867 C C . PHE A 1 102 ? 18.316 -2.159 -47.770 1.00 86.12 102 PHE A C 1
ATOM 869 O O . PHE A 1 102 ? 17.324 -2.600 -48.343 1.00 86.12 102 PHE A O 1
ATOM 876 N N . ASN A 1 103 ? 18.575 -0.848 -47.742 1.00 85.62 103 ASN A N 1
ATOM 877 C CA . ASN A 1 103 ? 17.707 0.130 -48.401 1.00 85.62 103 ASN A CA 1
ATOM 878 C C . ASN A 1 103 ? 17.671 -0.043 -49.925 1.00 85.62 103 ASN A C 1
ATOM 880 O O . ASN A 1 103 ? 16.625 0.193 -50.530 1.00 85.62 103 ASN A O 1
ATOM 884 N N . VAL A 1 104 ? 18.788 -0.427 -50.549 1.00 88.44 104 VAL A N 1
ATOM 885 C CA . VAL A 1 104 ? 18.833 -0.743 -51.984 1.00 88.44 104 VAL A CA 1
ATOM 886 C C . VAL A 1 104 ? 17.963 -1.963 -52.272 1.00 88.44 104 VAL A C 1
ATOM 888 O O . VAL A 1 104 ? 17.063 -1.869 -53.102 1.00 88.44 104 VAL A O 1
ATOM 891 N N . VAL A 1 105 ? 18.130 -3.047 -51.510 1.00 86.25 105 VAL A N 1
ATOM 892 C CA . VAL A 1 105 ? 17.322 -4.268 -51.654 1.00 86.25 105 VAL A CA 1
ATOM 893 C C . VAL A 1 105 ? 15.831 -3.979 -51.463 1.00 86.25 105 VAL A C 1
ATOM 895 O O . VAL A 1 105 ? 15.009 -4.412 -52.263 1.00 86.25 105 VAL A O 1
ATOM 898 N N . VAL A 1 106 ? 15.450 -3.188 -50.454 1.00 84.38 106 VAL A N 1
ATOM 899 C CA . VAL A 1 106 ? 14.044 -2.799 -50.243 1.0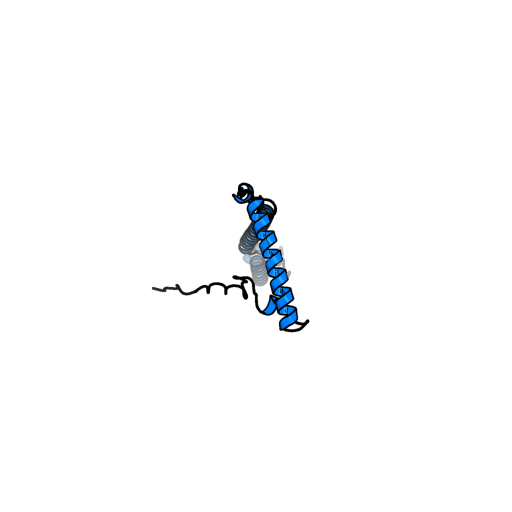0 84.38 106 VAL A CA 1
ATOM 900 C C . VAL A 1 106 ? 13.497 -2.001 -51.430 1.00 84.38 106 VAL A C 1
ATOM 902 O O . VAL A 1 106 ? 12.344 -2.196 -51.813 1.00 84.38 106 VAL A O 1
ATOM 905 N N . LYS A 1 107 ? 14.294 -1.113 -52.037 1.00 83.56 107 LYS A N 1
ATOM 906 C CA . LYS A 1 107 ? 13.879 -0.371 -53.238 1.00 83.56 107 LYS A CA 1
ATOM 907 C C . LYS A 1 107 ? 13.708 -1.288 -54.447 1.00 83.56 107 LYS A C 1
ATOM 909 O O . LYS A 1 107 ? 12.722 -1.143 -55.159 1.00 83.56 107 LYS A O 1
ATOM 914 N N . GLU A 1 108 ? 14.619 -2.232 -54.659 1.00 84.94 108 GLU A N 1
ATOM 915 C CA . GLU A 1 108 ? 14.503 -3.227 -55.730 1.00 84.94 108 GLU A CA 1
ATOM 916 C C . GLU A 1 108 ? 13.259 -4.103 -55.547 1.00 84.94 108 GLU A C 1
ATOM 918 O O . GLU A 1 108 ? 12.489 -4.292 -56.487 1.00 84.94 108 GLU A O 1
ATOM 923 N N . LEU A 1 109 ? 12.992 -4.554 -54.319 1.00 82.56 109 LEU A N 1
ATOM 924 C CA . LEU A 1 109 ? 11.783 -5.311 -53.994 1.00 82.56 109 LEU A CA 1
ATOM 925 C C . LEU A 1 109 ? 10.510 -4.492 -54.240 1.00 82.56 109 LEU A C 1
ATOM 927 O O . LEU A 1 109 ? 9.554 -5.023 -54.796 1.00 82.56 109 LEU A O 1
ATOM 931 N N . L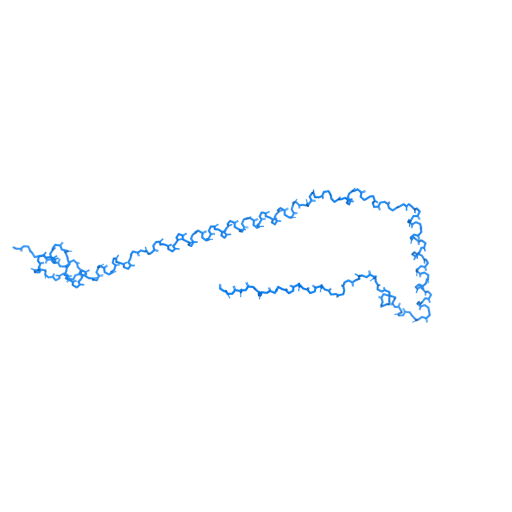YS A 1 110 ? 10.499 -3.193 -53.915 1.00 82.75 110 LYS A N 1
ATOM 932 C CA . LYS A 1 110 ? 9.367 -2.305 -54.244 1.00 82.75 110 LYS A CA 1
ATOM 933 C C . LYS A 1 110 ? 9.129 -2.173 -55.749 1.00 82.75 110 LYS A C 1
ATOM 935 O O . LYS A 1 110 ? 7.982 -2.072 -56.172 1.00 82.75 110 LYS A O 1
ATOM 940 N N . ILE A 1 111 ? 10.187 -2.190 -56.561 1.00 83.44 111 ILE A N 1
ATOM 941 C CA . ILE A 1 111 ? 10.061 -2.178 -58.026 1.00 83.44 111 ILE A CA 1
ATOM 942 C C . ILE A 1 111 ? 9.473 -3.508 -58.523 1.00 83.44 111 ILE A C 1
ATOM 944 O O . ILE A 1 111 ? 8.589 -3.499 -59.376 1.00 83.44 111 ILE A O 1
ATOM 948 N N . LEU A 1 112 ? 9.925 -4.641 -57.974 1.00 80.31 112 LEU A N 1
ATOM 949 C CA . LEU A 1 112 ? 9.471 -5.979 -58.374 1.00 80.31 112 LEU A CA 1
ATOM 950 C C . LEU A 1 112 ? 8.030 -6.297 -57.938 1.00 80.31 112 LEU A C 1
ATOM 952 O O . LEU A 1 112 ? 7.298 -6.931 -58.693 1.00 80.31 112 LEU A O 1
ATOM 956 N N . PHE A 1 113 ? 7.626 -5.873 -56.737 1.00 77.69 113 PHE A N 1
ATOM 957 C CA . PHE A 1 113 ? 6.344 -6.230 -56.110 1.00 77.69 113 PHE A CA 1
ATOM 958 C C . PHE A 1 113 ? 5.287 -5.105 -56.136 1.00 77.69 113 PHE A C 1
ATOM 960 O O . PHE A 1 113 ? 4.240 -5.248 -55.506 1.00 77.69 113 PHE A O 1
ATOM 967 N N . HIS A 1 114 ? 5.523 -4.035 -56.910 1.00 76.88 114 HIS A N 1
ATOM 968 C CA . HIS A 1 114 ? 4.705 -2.813 -57.020 1.00 76.88 114 HIS A CA 1
ATOM 969 C C . HIS A 1 114 ? 4.799 -1.848 -55.814 1.00 76.88 114 HIS A C 1
ATOM 971 O O . HIS A 1 114 ? 5.175 -2.224 -54.705 1.00 76.88 114 HIS A O 1
ATOM 977 N N . GLU A 1 115 ? 4.438 -0.570 -56.025 1.00 67.62 115 GLU A N 1
ATOM 978 C CA . GLU A 1 115 ? 4.672 0.547 -55.080 1.00 67.62 115 GLU A CA 1
ATOM 979 C C . GLU A 1 115 ? 4.065 0.357 -53.676 1.00 67.62 115 GLU A C 1
ATOM 981 O O . GLU A 1 115 ? 4.552 0.951 -52.713 1.00 67.62 115 GLU A O 1
ATOM 986 N N . ASN A 1 116 ? 3.054 -0.506 -53.542 1.00 73.88 116 ASN A N 1
ATOM 987 C CA . ASN A 1 116 ? 2.375 -0.800 -52.276 1.00 73.88 116 ASN A CA 1
ATOM 988 C C . ASN A 1 116 ? 3.095 -1.848 -51.406 1.00 73.88 116 ASN A C 1
ATOM 990 O O . ASN A 1 116 ? 2.547 -2.271 -50.392 1.00 73.88 116 ASN A O 1
ATOM 994 N N . PHE A 1 117 ? 4.292 -2.301 -51.785 1.00 78.19 117 PHE A N 1
ATOM 995 C CA . PHE A 1 117 ? 5.036 -3.297 -51.017 1.00 78.19 117 PHE A CA 1
ATOM 996 C C . PHE A 1 117 ? 5.548 -2.734 -49.676 1.00 78.19 117 PHE A C 1
ATOM 998 O O . PHE A 1 117 ? 6.402 -1.836 -49.647 1.00 78.19 117 PHE A O 1
ATOM 1005 N N . ASP A 1 118 ? 5.068 -3.311 -48.569 1.00 80.06 118 ASP A N 1
ATOM 1006 C CA . ASP A 1 118 ? 5.561 -3.061 -47.213 1.00 80.06 118 ASP A CA 1
ATOM 1007 C C . ASP A 1 118 ? 6.349 -4.269 -46.681 1.00 80.06 118 ASP A C 1
ATOM 1009 O O . ASP A 1 118 ? 5.809 -5.335 -46.383 1.00 80.06 118 ASP A O 1
ATOM 1013 N N . TYR A 1 119 ? 7.662 -4.097 -46.527 1.00 77.75 119 TYR A N 1
ATOM 1014 C CA . TYR A 1 119 ? 8.541 -5.151 -46.025 1.00 77.75 119 TYR A CA 1
ATOM 1015 C C . TYR A 1 119 ? 8.333 -5.441 -44.530 1.00 77.75 119 TYR A C 1
ATOM 1017 O O . TYR A 1 119 ? 8.779 -6.490 -44.060 1.00 77.75 119 TYR A O 1
ATOM 1025 N N . HIS A 1 120 ? 7.668 -4.557 -43.776 1.00 76.00 120 HIS A N 1
ATOM 1026 C CA . HIS A 1 120 ? 7.377 -4.768 -42.356 1.00 76.00 120 HIS A CA 1
ATOM 1027 C C . HIS A 1 120 ? 6.378 -5.905 -42.108 1.00 76.00 120 HIS A C 1
ATOM 1029 O O . HIS A 1 120 ? 6.389 -6.501 -41.028 1.00 76.00 120 HIS A O 1
ATOM 1035 N N . GLU A 1 121 ? 5.555 -6.252 -43.100 1.00 76.62 121 GLU A N 1
ATOM 1036 C CA . GLU A 1 121 ? 4.642 -7.396 -43.016 1.00 76.62 121 GLU A CA 1
ATOM 1037 C C . GLU A 1 121 ? 5.390 -8.738 -43.050 1.00 76.62 121 GLU A C 1
ATOM 1039 O O . GLU A 1 121 ? 4.961 -9.712 -42.430 1.00 76.62 121 GLU A O 1
ATOM 1044 N N . ILE A 1 122 ? 6.539 -8.776 -43.732 1.00 75.50 122 ILE A N 1
ATOM 1045 C CA . ILE A 1 122 ? 7.316 -9.995 -43.991 1.00 75.50 122 ILE A CA 1
ATOM 1046 C C . ILE A 1 122 ? 8.489 -10.114 -43.011 1.00 75.50 122 ILE A C 1
ATOM 1048 O O . ILE A 1 122 ? 8.754 -11.184 -42.463 1.00 75.50 122 ILE A O 1
ATOM 1052 N N . LEU A 1 123 ? 9.195 -9.010 -42.761 1.00 74.31 123 LEU A N 1
ATOM 1053 C CA . LEU A 1 123 ? 10.379 -8.962 -41.909 1.00 74.31 123 LEU A CA 1
ATOM 1054 C C . LEU A 1 123 ? 10.005 -8.459 -40.511 1.00 74.31 123 LEU A C 1
ATOM 1056 O O . LEU A 1 123 ? 10.208 -7.293 -40.168 1.00 74.31 123 LEU A O 1
ATOM 1060 N N . GLN A 1 124 ? 9.466 -9.356 -39.684 1.00 73.25 124 GLN A N 1
ATOM 1061 C CA . GLN A 1 124 ? 9.233 -9.068 -38.268 1.00 73.25 124 GLN A CA 1
ATOM 1062 C C . GLN A 1 124 ? 10.541 -9.207 -37.468 1.00 73.25 124 GLN A C 1
ATOM 1064 O O . GLN A 1 124 ? 11.251 -10.203 -37.628 1.00 73.25 124 GLN A O 1
ATOM 1069 N N . PRO A 1 125 ? 10.863 -8.252 -36.575 1.00 72.81 125 PRO A N 1
ATOM 1070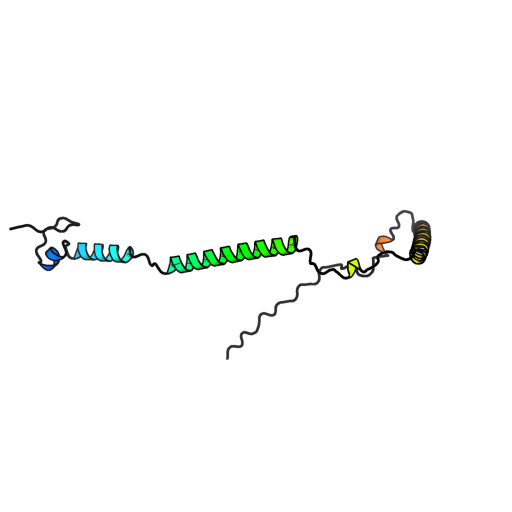 C CA . PRO A 1 125 ? 11.966 -8.397 -35.635 1.00 72.81 125 PRO A CA 1
ATOM 1071 C C . PRO A 1 125 ? 11.890 -9.715 -34.855 1.00 72.81 125 PRO A C 1
ATOM 1073 O O . PRO A 1 125 ? 10.846 -10.088 -34.311 1.00 72.81 125 PRO A O 1
ATOM 1076 N N . ILE A 1 126 ? 13.018 -10.419 -34.789 1.00 70.06 126 ILE A N 1
ATOM 1077 C CA . ILE A 1 126 ? 13.136 -11.685 -34.064 1.00 70.06 126 ILE A CA 1
ATOM 1078 C C . ILE A 1 126 ? 12.910 -11.407 -32.570 1.00 70.06 126 ILE A C 1
ATOM 1080 O O . ILE A 1 126 ? 13.611 -10.592 -31.976 1.00 70.06 126 ILE A O 1
ATOM 1084 N N . GLY A 1 127 ? 11.926 -12.077 -31.962 1.00 62.81 127 GLY A N 1
ATOM 1085 C CA . GLY A 1 127 ? 11.664 -11.990 -30.520 1.00 62.81 127 GLY A CA 1
ATOM 1086 C C . GLY A 1 127 ? 10.600 -10.977 -30.081 1.00 62.81 127 GLY A C 1
ATOM 1087 O O . GLY A 1 127 ? 10.499 -10.699 -28.886 1.00 62.81 127 GLY A O 1
ATOM 1088 N N . ILE A 1 128 ? 9.772 -10.446 -30.991 1.00 59.41 128 ILE A N 1
ATOM 1089 C CA . ILE A 1 128 ? 8.584 -9.681 -30.575 1.00 59.41 128 ILE A CA 1
ATOM 1090 C C . ILE A 1 128 ? 7.659 -10.609 -29.780 1.00 59.41 128 ILE A C 1
ATOM 1092 O O . ILE A 1 128 ? 7.072 -11.546 -30.327 1.00 59.41 128 ILE A O 1
ATOM 1096 N N . ARG A 1 129 ? 7.512 -10.338 -28.478 1.00 59.56 129 ARG A N 1
ATOM 1097 C CA . ARG A 1 129 ? 6.510 -10.987 -27.625 1.00 59.56 129 ARG A CA 1
ATOM 1098 C C . ARG A 1 129 ? 5.123 -10.616 -28.151 1.00 59.56 129 ARG A C 1
ATOM 11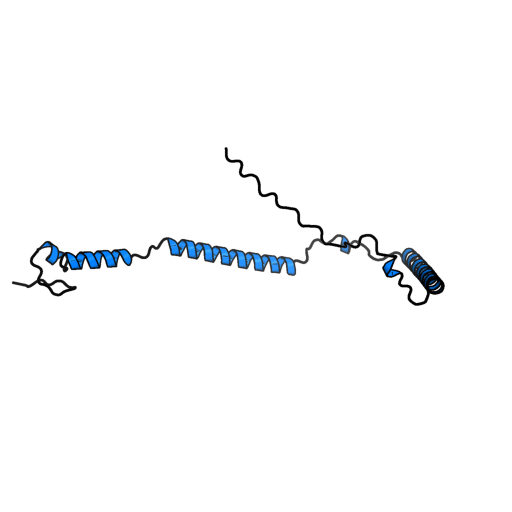00 O O . ARG A 1 129 ? 4.660 -9.504 -27.926 1.00 59.56 129 ARG A O 1
ATOM 1107 N N . LYS A 1 130 ? 4.472 -11.527 -28.881 1.00 65.25 130 LYS A N 1
ATOM 1108 C CA . LYS A 1 130 ? 3.138 -11.284 -29.462 1.00 65.25 130 LYS A CA 1
ATOM 1109 C C . LYS A 1 130 ? 2.035 -11.231 -28.402 1.00 65.25 130 LYS A C 1
ATOM 1111 O O . LYS A 1 130 ? 1.020 -10.581 -28.626 1.00 65.25 130 LYS A O 1
ATOM 1116 N N . GLN A 1 131 ? 2.230 -11.889 -27.259 1.00 64.12 131 GLN A N 1
ATOM 1117 C CA . GLN A 1 131 ? 1.298 -11.887 -26.133 1.00 64.12 131 GLN A CA 1
ATOM 1118 C C . GLN A 1 131 ? 2.063 -11.943 -24.800 1.00 64.12 131 GLN A C 1
ATOM 1120 O O . GLN A 1 131 ? 3.166 -12.499 -24.761 1.00 64.12 131 GLN A O 1
ATOM 1125 N N . PRO A 1 132 ? 1.516 -11.359 -23.718 1.00 69.62 132 PRO A N 1
ATOM 1126 C CA . PRO A 1 132 ? 2.055 -11.546 -22.376 1.00 69.62 132 PRO A CA 1
ATOM 1127 C C . PRO A 1 132 ? 1.974 -13.026 -21.980 1.00 69.62 132 PRO A C 1
ATOM 1129 O O . PRO A 1 132 ? 0.964 -13.683 -22.230 1.00 69.62 132 PRO A O 1
ATOM 1132 N N . GLU A 1 133 ? 3.043 -13.551 -21.377 1.00 68.50 133 GLU A N 1
ATOM 1133 C CA . GLU A 1 133 ? 3.056 -14.908 -20.821 1.00 68.50 133 GLU A CA 1
ATOM 1134 C C . GLU A 1 133 ? 1.926 -15.047 -19.793 1.00 68.50 133 GLU A C 1
ATOM 1136 O O . GLU A 1 133 ? 1.744 -14.180 -18.932 1.00 68.50 133 GLU A O 1
ATOM 1141 N N . ALA A 1 134 ? 1.141 -16.121 -19.909 1.00 73.25 134 ALA A N 1
ATOM 1142 C CA . ALA A 1 134 ? 0.066 -16.402 -18.969 1.00 73.25 134 ALA A CA 1
ATOM 1143 C C . ALA A 1 134 ? 0.645 -16.520 -17.554 1.00 73.25 134 ALA A C 1
ATOM 1145 O O . ALA A 1 134 ? 1.651 -17.200 -17.339 1.00 73.25 134 ALA A O 1
ATOM 1146 N N . SER A 1 135 ? 0.015 -15.844 -16.593 1.00 69.25 135 SER A N 1
ATOM 1147 C CA . SER A 1 135 ? 0.437 -15.908 -15.197 1.00 69.25 135 SER A CA 1
ATOM 1148 C C . SER A 1 135 ? 0.430 -17.365 -14.716 1.00 69.25 135 SER A C 1
ATOM 1150 O O . SER A 1 135 ? -0.507 -18.101 -15.041 1.00 69.25 135 SER A O 1
ATOM 1152 N N . PRO A 1 136 ? 1.450 -17.803 -13.956 1.00 76.00 136 PRO A N 1
ATOM 1153 C CA . PRO A 1 136 ? 1.498 -19.164 -13.444 1.00 76.00 136 PRO A CA 1
ATOM 1154 C C . PRO A 1 136 ? 0.255 -19.453 -12.596 1.00 76.00 136 PRO A C 1
ATOM 1156 O O . PRO A 1 136 ? -0.140 -18.642 -11.756 1.00 76.00 136 PRO A O 1
ATOM 1159 N N . GLN A 1 137 ? -0.373 -20.605 -12.834 1.00 69.75 137 GLN A N 1
ATOM 1160 C CA . GLN A 1 137 ? -1.537 -21.040 -12.068 1.00 69.75 137 GLN A CA 1
ATOM 1161 C C . GLN A 1 137 ? -1.100 -21.357 -10.634 1.00 69.75 137 GLN A C 1
ATOM 1163 O O . GLN A 1 137 ? -0.262 -22.232 -10.410 1.00 69.75 137 GLN A O 1
ATOM 1168 N N . LEU A 1 138 ? -1.660 -20.638 -9.661 1.00 65.38 138 LEU A N 1
ATOM 1169 C CA . LEU A 1 138 ? -1.513 -20.975 -8.248 1.00 65.38 138 LEU A CA 1
ATOM 1170 C C . LEU A 1 138 ? -2.300 -22.267 -7.989 1.00 65.38 138 LEU A C 1
ATOM 1172 O O . LEU A 1 138 ? -3.528 -22.266 -8.027 1.00 65.38 138 LEU A O 1
ATOM 1176 N N . ILE A 1 139 ? -1.599 -23.380 -7.766 1.00 67.25 139 ILE A N 1
ATOM 1177 C CA . ILE A 1 139 ? -2.221 -24.641 -7.349 1.00 67.25 139 ILE A CA 1
ATOM 1178 C C . ILE A 1 139 ? -2.531 -24.522 -5.850 1.00 67.25 139 ILE A C 1
ATOM 1180 O O . ILE A 1 139 ? -1.690 -24.816 -5.002 1.00 67.25 139 ILE A O 1
ATOM 1184 N N . GLU A 1 140 ? -3.736 -24.070 -5.512 1.00 58.78 140 GLU A N 1
ATOM 1185 C CA . GLU A 1 140 ? -4.284 -24.182 -4.157 1.00 58.78 140 GLU A CA 1
ATOM 1186 C C . GLU A 1 140 ? -4.721 -25.630 -3.921 1.00 58.78 140 GLU A C 1
ATOM 1188 O O . GLU A 1 140 ? -5.866 -25.962 -4.183 1.00 58.78 140 GLU A O 1
ATOM 1193 N N . ASN A 1 141 ? -3.821 -26.517 -3.484 1.00 60.31 141 ASN A N 1
ATOM 1194 C CA . ASN A 1 141 ? -4.201 -27.824 -2.929 1.00 60.31 141 ASN A CA 1
ATOM 1195 C C . ASN A 1 141 ? -3.066 -28.433 -2.096 1.00 60.31 141 ASN A C 1
ATOM 1197 O O . ASN A 1 141 ? -2.353 -29.312 -2.568 1.00 60.31 141 ASN A O 1
ATOM 1201 N N . LEU A 1 142 ? -2.936 -28.010 -0.837 1.00 54.78 142 LEU A N 1
ATOM 1202 C CA . LEU A 1 142 ? -2.335 -28.826 0.227 1.00 54.78 142 LEU A CA 1
ATOM 1203 C C . LEU A 1 142 ? -3.060 -28.558 1.555 1.00 54.78 142 LEU A C 1
ATOM 1205 O O . LEU A 1 142 ? -2.469 -28.104 2.529 1.00 54.78 142 LEU A O 1
ATOM 1209 N N . ILE A 1 143 ? -4.362 -28.848 1.603 1.00 49.84 143 ILE A N 1
ATOM 1210 C CA . ILE A 1 143 ? -5.003 -29.216 2.869 1.00 49.84 143 ILE A CA 1
ATOM 1211 C C . ILE A 1 143 ? -4.967 -30.744 2.917 1.00 49.84 143 ILE A C 1
ATOM 1213 O O . ILE A 1 143 ? -5.880 -31.418 2.449 1.00 49.84 143 ILE A O 1
ATOM 1217 N N . VAL A 1 144 ? -3.866 -31.295 3.430 1.00 48.75 144 VAL A N 1
ATOM 1218 C CA . VAL A 1 144 ? -3.828 -32.693 3.869 1.00 48.75 144 VAL A CA 1
ATOM 1219 C C . VAL A 1 144 ? -4.381 -32.697 5.288 1.00 48.75 144 VAL A C 1
ATOM 1221 O O . VAL A 1 144 ? -3.666 -32.427 6.248 1.00 48.75 144 VAL A O 1
ATOM 1224 N N . THR A 1 145 ? -5.684 -32.932 5.418 1.00 46.91 145 THR A N 1
ATOM 1225 C CA . THR A 1 145 ? -6.261 -33.393 6.682 1.00 46.91 145 THR A CA 1
ATOM 1226 C C . THR A 1 145 ? -5.782 -34.819 6.931 1.00 46.91 145 THR A C 1
ATOM 1228 O O . THR A 1 145 ? -6.060 -35.716 6.131 1.00 46.91 145 THR A O 1
ATOM 1231 N N . SER A 1 146 ? -5.065 -35.037 8.029 1.00 44.78 146 SER A N 1
ATOM 1232 C CA . SER A 1 146 ? -4.852 -36.340 8.665 1.00 44.78 146 SER A CA 1
ATOM 1233 C C . SER A 1 146 ? -4.822 -36.128 10.168 1.00 44.78 146 SER A C 1
ATOM 1235 O O . SER A 1 146 ? -4.106 -35.194 10.592 1.00 44.78 146 SER A O 1
#

pLDDT: mean 75.66, std 14.13, range [43.38, 95.88]

Foldseek 3Di:
DDFQAQPPPRDTDDDPVCSVVSHDPVRSVVVVVVVVVPPPPVPPVVVVVVVVVVVVVVVVVVVVVVVCVVVPPPPPPPCVVVPPPPDPVVVVVVVVVVVVVVVVVVVVVCVVVDVPDDCCVVDPPPPPPPDPDDDDDDPPDDPPDD

Radius of gyration: 43.12 Å; chains: 1; bounding box: 81×45×118 Å

Organism: NCBI:txid412755